Protein AF-A0A524DI46-F1 (afdb_monomer_lite)

Secondary structure (DSSP, 8-state):
-----TTHHHHHHHHIIIIIGGG---HHHHHHHHHHHHHHIIIIIHHHHHHHHTSS-HHHHHHHHHHHHHHHHH-HHHHGGGGGGHHHHTT-S-HHHHHHHHHHHHHHHHHHHHHHHHHHHHHHHHHHHHHHTTSS-HHHHHHHHHHHHTTT-

Structure (mmCIF, N/CA/C/O backbone):
data_AF-A0A524DI46-F1
#
_entry.id   AF-A0A524DI46-F1
#
loop_
_atom_site.group_PDB
_atom_site.id
_atom_site.type_symbol
_atom_site.label_atom_id
_atom_site.label_alt_id
_atom_site.label_comp_id
_atom_site.label_asym_id
_atom_site.label_entity_id
_atom_site.label_seq_id
_atom_site.pdbx_PDB_ins_code
_atom_site.Cartn_x
_atom_site.Cartn_y
_atom_site.Cartn_z
_atom_site.occupancy
_atom_site.B_iso_or_equiv
_atom_site.auth_seq_id
_atom_site.auth_comp_id
_atom_site.auth_asym_id
_atom_site.auth_atom_id
_atom_site.pdbx_PDB_model_num
ATOM 1 N N . MET A 1 1 ? -25.576 -6.594 21.676 1.00 41.91 1 MET A N 1
ATOM 2 C CA . MET A 1 1 ? -24.584 -7.325 20.855 1.00 41.91 1 MET A CA 1
ATOM 3 C C . MET A 1 1 ? -23.234 -6.703 21.130 1.00 41.91 1 MET A C 1
ATOM 5 O O . MET A 1 1 ? -23.183 -5.490 21.244 1.00 41.91 1 MET A O 1
ATOM 9 N N . GLN A 1 2 ? -22.183 -7.501 21.300 1.00 46.09 2 GLN A N 1
ATOM 10 C CA . GLN A 1 2 ? -20.826 -6.971 21.430 1.00 46.09 2 GLN A CA 1
ATOM 11 C C . GLN A 1 2 ? -20.491 -6.251 20.116 1.00 46.09 2 GLN A C 1
ATOM 13 O O . GLN A 1 2 ? -20.552 -6.871 19.052 1.00 46.09 2 GLN A O 1
ATOM 18 N N . GLU A 1 3 ? -20.247 -4.943 20.167 1.00 61.94 3 GLU A N 1
ATOM 19 C CA . GLU A 1 3 ? -19.834 -4.187 18.988 1.00 61.94 3 GLU A CA 1
ATOM 20 C C . GLU A 1 3 ? -18.433 -4.652 18.615 1.00 61.94 3 GLU A C 1
ATOM 22 O O . GLU A 1 3 ? -17.443 -4.366 19.285 1.00 61.94 3 GLU A O 1
ATOM 27 N N . TRP A 1 4 ? -18.364 -5.491 17.587 1.00 69.75 4 TRP A N 1
ATOM 28 C CA . TRP A 1 4 ? -17.097 -5.984 17.081 1.00 69.75 4 TRP A CA 1
ATOM 29 C C . TRP A 1 4 ? -16.231 -4.805 16.638 1.00 69.75 4 TRP A C 1
ATOM 31 O O . TRP A 1 4 ? -16.774 -3.912 15.979 1.00 69.75 4 TRP A O 1
ATOM 41 N N . PRO A 1 5 ? -14.910 -4.835 16.882 1.00 75.88 5 PRO A N 1
ATOM 42 C CA . PRO A 1 5 ? -14.004 -3.824 16.360 1.00 75.88 5 PRO A CA 1
ATOM 43 C C . PRO A 1 5 ? -14.203 -3.642 14.853 1.00 75.88 5 PRO A C 1
ATOM 45 O O . PRO A 1 5 ? -14.410 -4.603 14.101 1.00 75.88 5 PRO A O 1
ATOM 48 N N . VAL A 1 6 ? -14.193 -2.395 14.412 1.00 76.81 6 VAL A N 1
ATOM 49 C CA . VAL A 1 6 ? -14.501 -1.986 13.035 1.00 76.81 6 VAL A CA 1
ATOM 50 C C . VAL A 1 6 ? -13.473 -2.505 12.029 1.00 76.81 6 VAL A C 1
ATOM 52 O O . VAL A 1 6 ? -13.789 -2.772 10.872 1.00 76.81 6 VAL A O 1
ATOM 55 N N . GLU A 1 7 ? -12.261 -2.748 12.508 1.00 73.12 7 GLU A N 1
ATOM 56 C CA . GLU A 1 7 ? -11.122 -3.321 11.811 1.00 73.12 7 GLU A CA 1
ATOM 57 C C . GLU A 1 7 ? -11.161 -4.855 11.720 1.00 73.12 7 GLU A C 1
ATOM 59 O O . GLU A 1 7 ? -10.398 -5.439 10.948 1.00 73.12 7 GLU A O 1
ATOM 64 N N . LEU A 1 8 ? -12.045 -5.532 12.463 1.00 82.00 8 LEU A N 1
ATOM 65 C CA . LEU A 1 8 ? -12.080 -6.996 12.532 1.00 82.00 8 LEU A CA 1
ATOM 66 C C . LEU A 1 8 ? -12.247 -7.675 11.161 1.00 82.00 8 LEU A C 1
ATOM 68 O O . LEU A 1 8 ? -11.486 -8.607 10.885 1.00 82.00 8 LEU A O 1
ATOM 72 N N . PRO A 1 9 ? -13.155 -7.231 10.263 1.00 83.62 9 PRO A N 1
ATOM 73 C CA . PRO A 1 9 ? -13.268 -7.835 8.935 1.00 83.62 9 PRO A CA 1
ATOM 74 C C . PRO A 1 9 ? -11.947 -7.762 8.160 1.00 83.62 9 PRO A C 1
ATOM 76 O O . PRO A 1 9 ? -11.542 -8.720 7.505 1.00 83.62 9 PRO A O 1
ATOM 79 N N . LEU A 1 10 ? -11.232 -6.645 8.293 1.00 82.38 10 LEU A N 1
ATOM 80 C CA . LEU A 1 10 ? -9.952 -6.421 7.636 1.00 82.38 10 LEU A CA 1
ATOM 81 C C . LEU A 1 10 ? -8.850 -7.327 8.215 1.00 82.38 10 LEU A C 1
ATOM 83 O O . LEU A 1 10 ? -8.078 -7.911 7.454 1.00 82.38 10 LEU A O 1
ATOM 87 N N . ILE A 1 11 ? -8.819 -7.498 9.544 1.00 82.50 11 ILE A N 1
ATOM 88 C CA . ILE A 1 11 ? -7.924 -8.442 10.238 1.00 82.50 11 ILE A CA 1
ATOM 89 C C . ILE A 1 11 ? -8.178 -9.872 9.759 1.00 82.50 11 ILE A C 1
ATOM 91 O O . ILE A 1 11 ? -7.237 -10.607 9.465 1.00 82.50 11 ILE A O 1
ATOM 95 N N . PHE A 1 12 ? -9.446 -10.266 9.664 1.00 86.56 12 PHE A N 1
ATOM 96 C CA . PHE A 1 12 ? -9.830 -11.615 9.271 1.00 86.56 12 PHE A CA 1
ATOM 97 C C . PHE A 1 12 ? -9.405 -11.933 7.833 1.00 86.56 12 PHE A C 1
ATOM 99 O O . PHE A 1 12 ? -8.824 -12.989 7.570 1.00 86.56 12 PHE A O 1
ATOM 106 N N . ILE A 1 13 ? -9.618 -10.988 6.912 1.00 86.69 13 ILE A N 1
ATOM 107 C CA . ILE A 1 13 ? -9.189 -11.127 5.517 1.00 86.69 13 ILE A CA 1
ATOM 108 C C . ILE A 1 13 ? -7.666 -11.265 5.421 1.00 86.69 13 ILE A C 1
ATOM 110 O O . ILE A 1 13 ? -7.180 -12.140 4.701 1.00 86.69 13 ILE A O 1
ATOM 114 N N . GLU A 1 14 ? -6.906 -10.431 6.139 1.00 84.81 14 GLU A N 1
ATOM 115 C CA . GLU A 1 14 ? -5.441 -10.524 6.170 1.00 84.81 14 GLU A CA 1
ATOM 116 C C . GLU A 1 14 ? -4.990 -11.886 6.709 1.00 84.81 14 GLU A C 1
ATOM 118 O O . GLU A 1 14 ? -4.177 -12.562 6.079 1.00 84.81 14 GLU A O 1
ATOM 123 N N . TYR A 1 15 ? -5.560 -12.326 7.833 1.00 87.88 15 TYR A N 1
ATOM 124 C CA . TYR A 1 15 ? -5.201 -13.592 8.461 1.00 87.88 15 TYR A CA 1
ATOM 125 C C . TYR A 1 15 ? -5.403 -14.780 7.519 1.00 87.88 15 TYR A C 1
ATOM 127 O O . TYR A 1 15 ? -4.504 -15.614 7.379 1.00 87.88 15 TYR A O 1
ATOM 135 N N . ILE A 1 16 ? -6.551 -14.859 6.837 1.00 88.56 16 ILE A N 1
ATOM 136 C CA . ILE A 1 16 ? -6.798 -15.968 5.911 1.00 88.56 16 ILE A CA 1
ATOM 137 C C . ILE A 1 16 ? -5.799 -15.925 4.753 1.00 88.56 16 ILE A C 1
ATOM 139 O O . ILE A 1 16 ? -5.206 -16.957 4.435 1.00 88.56 16 ILE A O 1
ATOM 143 N N . ARG A 1 17 ? -5.555 -14.746 4.167 1.00 87.06 17 ARG A N 1
ATOM 144 C CA . ARG A 1 17 ? -4.614 -14.586 3.045 1.00 87.06 17 ARG A CA 1
ATOM 145 C C . ARG A 1 17 ? -3.178 -14.934 3.411 1.00 87.06 17 ARG A C 1
ATOM 147 O O . ARG A 1 17 ? -2.497 -15.555 2.608 1.00 87.06 17 ARG A O 1
ATOM 154 N N . GLU A 1 18 ? -2.710 -14.542 4.592 1.00 86.50 18 GLU A N 1
ATOM 155 C CA . GLU A 1 18 ? -1.312 -14.752 4.981 1.00 86.50 18 GLU A CA 1
ATOM 156 C C . GLU A 1 18 ? -1.057 -16.126 5.608 1.00 86.50 18 GLU A C 1
ATOM 158 O O . GLU A 1 18 ? 0.052 -16.648 5.505 1.00 86.50 18 GLU A O 1
ATOM 163 N N . LYS A 1 19 ? -2.040 -16.694 6.320 1.00 87.12 19 LYS A N 1
ATOM 164 C CA . LYS A 1 19 ? -1.808 -17.843 7.214 1.00 87.12 19 LYS A CA 1
ATOM 165 C C . LYS A 1 19 ? -2.602 -19.093 6.872 1.00 87.12 19 LYS A C 1
ATOM 167 O O . LYS A 1 19 ? -2.221 -20.169 7.331 1.00 87.12 19 LYS A O 1
ATOM 172 N N . GLN A 1 20 ? -3.705 -18.978 6.135 1.00 88.00 20 GLN A N 1
ATOM 173 C CA . GLN A 1 20 ? -4.608 -20.112 5.904 1.00 88.00 20 GLN A CA 1
ATOM 174 C C . GLN A 1 20 ? -4.692 -20.515 4.438 1.00 88.00 20 GLN A C 1
ATOM 176 O O . GLN A 1 20 ? -4.804 -21.703 4.161 1.00 88.00 20 GLN A O 1
ATOM 181 N N . ILE A 1 21 ? -4.595 -19.570 3.500 1.00 87.19 21 ILE A N 1
ATOM 182 C CA . ILE A 1 21 ? -4.816 -19.864 2.081 1.00 87.19 21 ILE A CA 1
ATOM 183 C C . ILE A 1 21 ? -3.823 -20.892 1.527 1.00 87.19 21 ILE A C 1
ATOM 185 O O . ILE A 1 21 ? -4.190 -21.720 0.701 1.00 87.19 21 ILE A O 1
ATOM 189 N N . GLU A 1 22 ? -2.590 -20.897 2.037 1.00 86.19 22 GLU A N 1
ATOM 190 C CA . GLU A 1 22 ? -1.560 -21.844 1.607 1.00 86.19 22 GLU A CA 1
ATOM 191 C C . GLU A 1 22 ? -1.755 -23.263 2.140 1.00 86.19 22 GLU A C 1
ATOM 193 O O . GLU A 1 22 ? -1.148 -24.188 1.614 1.00 86.19 22 GLU A O 1
ATOM 198 N N . LYS A 1 23 ? -2.618 -23.461 3.144 1.00 90.00 23 LYS A N 1
ATOM 199 C CA . LYS A 1 23 ? -2.911 -24.795 3.687 1.00 90.00 23 LYS A CA 1
ATOM 200 C C . LYS A 1 23 ? -3.855 -25.609 2.808 1.00 90.00 23 LYS A C 1
ATOM 202 O O . LYS A 1 23 ? -3.961 -26.814 2.995 1.00 90.00 23 LYS A O 1
ATOM 207 N N . TYR A 1 24 ? -4.562 -24.960 1.889 1.00 87.88 24 TYR A N 1
ATOM 208 C CA . TYR A 1 24 ? -5.398 -25.654 0.920 1.00 87.88 24 TYR A CA 1
ATOM 209 C C . TYR A 1 24 ? -4.508 -26.175 -0.210 1.00 87.88 24 TYR A C 1
ATOM 211 O O . TYR A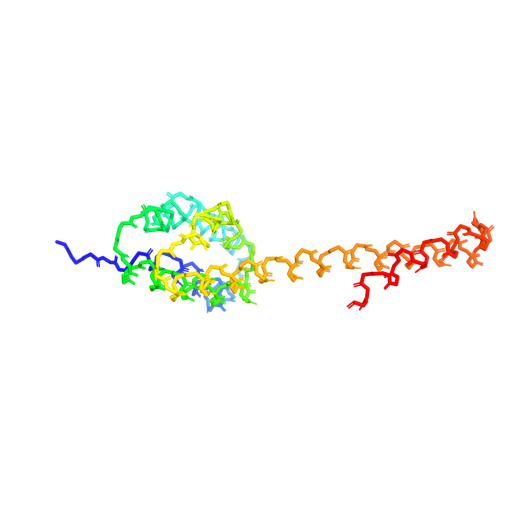 1 24 ? -3.699 -25.424 -0.741 1.00 87.88 24 TYR A O 1
ATOM 219 N N . GLU A 1 25 ? -4.633 -27.441 -0.594 1.00 86.00 25 GLU A N 1
ATOM 220 C CA . GLU A 1 25 ? -3.826 -28.004 -1.689 1.00 86.00 25 GLU A CA 1
ATOM 221 C C . GLU A 1 25 ? -4.399 -27.636 -3.069 1.00 86.00 25 GLU A C 1
ATOM 223 O O . GLU A 1 25 ? -3.654 -27.393 -4.018 1.00 86.00 25 GLU A O 1
ATOM 228 N N . ASP A 1 26 ? -5.726 -27.517 -3.170 1.00 93.12 26 ASP A N 1
ATOM 229 C CA . ASP A 1 26 ? -6.424 -27.252 -4.428 1.00 93.12 26 ASP A CA 1
ATOM 230 C C . ASP A 1 26 ? -6.387 -25.762 -4.819 1.00 93.12 26 ASP A C 1
ATOM 232 O O . ASP A 1 26 ? -6.912 -24.880 -4.128 1.00 93.12 26 ASP A O 1
ATOM 236 N N . ALA A 1 27 ? -5.810 -25.480 -5.991 1.00 90.00 27 ALA A N 1
ATOM 237 C CA . ALA A 1 27 ? -5.747 -24.146 -6.581 1.00 90.00 27 ALA A CA 1
ATOM 238 C C . ALA A 1 27 ? -7.134 -23.533 -6.861 1.00 90.00 27 ALA A C 1
ATOM 240 O O . ALA A 1 27 ? -7.293 -22.311 -6.775 1.00 90.00 27 ALA A O 1
ATOM 241 N N . LYS A 1 28 ? -8.145 -24.351 -7.175 1.00 91.19 28 LYS A N 1
ATOM 242 C CA . LYS A 1 28 ? -9.524 -23.899 -7.390 1.00 91.19 28 LYS A CA 1
ATOM 243 C C . LYS A 1 28 ? -10.136 -23.395 -6.085 1.00 91.19 28 LYS A C 1
ATOM 245 O O . LYS A 1 28 ? -10.660 -22.283 -6.056 1.00 91.19 28 LYS A O 1
ATOM 250 N N . VAL A 1 29 ? -9.959 -24.142 -4.996 1.00 89.00 29 VAL A N 1
ATOM 251 C CA . VAL A 1 29 ? -10.414 -23.749 -3.652 1.00 89.00 29 VAL A CA 1
ATOM 252 C C . VAL A 1 29 ? -9.713 -22.467 -3.193 1.00 89.00 29 VAL A C 1
ATOM 254 O O . VAL A 1 29 ? -10.375 -21.532 -2.745 1.00 89.00 29 VAL A O 1
ATOM 257 N N . LYS A 1 30 ? -8.390 -22.344 -3.394 1.00 90.75 30 LYS A N 1
ATOM 258 C CA . LYS A 1 30 ? -7.657 -21.090 -3.110 1.00 90.75 30 LYS A CA 1
ATOM 259 C C . LYS A 1 30 ? -8.250 -19.889 -3.856 1.00 90.75 30 LYS A C 1
ATOM 261 O O . LYS A 1 30 ? -8.352 -18.791 -3.298 1.00 90.75 30 LYS A O 1
ATOM 266 N N . LYS A 1 31 ? -8.635 -20.080 -5.121 1.00 90.12 31 LYS A N 1
ATOM 267 C CA . LYS A 1 31 ? -9.220 -19.027 -5.961 1.00 90.12 31 LYS A CA 1
ATOM 268 C C . LYS A 1 31 ? -10.621 -18.631 -5.493 1.00 90.12 31 LYS A C 1
ATOM 270 O O . LYS A 1 31 ? -10.916 -17.437 -5.437 1.00 90.12 31 LYS A O 1
ATOM 275 N N . GLU A 1 32 ? -11.459 -19.597 -5.131 1.00 91.00 32 GLU A N 1
ATOM 276 C CA . GLU A 1 32 ? -12.804 -19.349 -4.593 1.00 91.00 32 GLU A CA 1
ATOM 277 C C . GLU A 1 32 ? -12.735 -18.591 -3.262 1.00 91.00 32 GLU A C 1
ATOM 279 O O . GLU A 1 32 ? -13.346 -17.531 -3.132 1.00 91.00 32 GLU A O 1
ATOM 284 N N . ILE A 1 33 ? -11.880 -19.034 -2.331 1.00 89.62 33 ILE A N 1
ATOM 285 C CA . ILE A 1 33 ? -11.631 -18.329 -1.064 1.00 89.62 33 ILE A CA 1
ATOM 286 C C . ILE A 1 33 ? -11.139 -16.902 -1.328 1.00 89.62 33 ILE A C 1
ATOM 288 O O . ILE A 1 33 ? -11.652 -15.951 -0.746 1.00 89.62 33 ILE A O 1
ATOM 292 N N . SER A 1 34 ? -10.170 -16.718 -2.230 1.00 87.56 34 SER A N 1
ATOM 293 C CA . SER A 1 34 ? -9.672 -15.379 -2.579 1.00 87.56 34 SER A CA 1
ATOM 294 C C . SER A 1 34 ? -10.774 -14.464 -3.108 1.00 87.56 34 SER A C 1
ATOM 296 O O . SER A 1 34 ? -10.791 -13.277 -2.778 1.00 87.56 34 SER A O 1
ATOM 298 N N . THR A 1 35 ? -11.679 -15.010 -3.923 1.00 90.56 35 THR A N 1
ATOM 299 C CA . THR A 1 35 ? -12.813 -14.281 -4.505 1.00 90.56 35 THR A CA 1
ATOM 300 C C . THR A 1 35 ? -13.779 -13.846 -3.410 1.00 90.56 35 THR A C 1
ATOM 302 O O . THR A 1 35 ? -14.033 -12.654 -3.277 1.00 90.56 35 THR A O 1
ATOM 305 N N . TYR A 1 36 ? -14.180 -14.768 -2.536 1.00 90.75 36 TYR A N 1
ATOM 306 C CA . TYR A 1 36 ? -15.040 -14.466 -1.394 1.00 90.75 36 TYR A CA 1
ATOM 307 C C . TYR A 1 36 ? -14.425 -13.420 -0.447 1.00 90.75 36 TYR A C 1
ATOM 309 O O . TYR A 1 36 ? -15.081 -12.474 -0.019 1.00 90.75 36 TYR A O 1
ATOM 317 N N . LEU A 1 37 ? -13.122 -13.517 -0.166 1.00 89.00 37 LEU A N 1
ATOM 318 C CA . LEU A 1 37 ? -12.427 -12.514 0.644 1.00 89.00 37 LEU A CA 1
ATOM 319 C C . LEU A 1 37 ? -12.369 -11.138 -0.030 1.00 89.00 37 LEU A C 1
ATOM 321 O O . LEU A 1 37 ? -12.354 -10.128 0.669 1.00 89.00 37 LEU A O 1
ATOM 325 N N . ASN A 1 38 ? -12.291 -11.078 -1.364 1.00 86.50 38 ASN A N 1
ATOM 326 C CA . ASN A 1 38 ? -12.376 -9.814 -2.100 1.00 86.50 38 ASN A CA 1
ATOM 327 C C . ASN A 1 38 ? -13.778 -9.202 -2.002 1.00 86.50 38 ASN A C 1
ATOM 329 O O . ASN A 1 38 ? -13.881 -7.986 -1.855 1.00 86.50 38 ASN A O 1
ATOM 333 N N . GLU A 1 39 ? -14.826 -10.023 -2.057 1.00 88.44 39 GLU A N 1
ATOM 334 C CA . GLU A 1 39 ? -16.214 -9.585 -1.872 1.00 88.44 39 GLU A CA 1
ATOM 335 C C . GLU A 1 39 ? -16.415 -9.017 -0.465 1.00 88.44 39 GLU A C 1
ATOM 337 O O . GLU A 1 39 ? -16.783 -7.856 -0.333 1.00 88.44 39 GLU A O 1
ATOM 342 N N . ILE A 1 40 ? -16.028 -9.743 0.595 1.00 87.94 40 ILE A N 1
ATOM 343 C CA . ILE A 1 40 ? -16.105 -9.222 1.976 1.00 87.94 40 ILE A CA 1
ATOM 344 C C . ILE A 1 40 ? -15.292 -7.932 2.128 1.00 87.94 40 ILE A C 1
ATOM 346 O O . ILE A 1 40 ? -15.740 -6.984 2.780 1.00 87.94 40 ILE A O 1
ATOM 350 N N . LEU A 1 41 ? -14.089 -7.878 1.544 1.00 86.12 41 LEU A N 1
ATOM 351 C CA . LEU A 1 41 ? -13.253 -6.681 1.599 1.00 86.12 41 LEU A CA 1
ATOM 352 C C . LEU A 1 41 ? -14.003 -5.474 1.029 1.00 86.12 41 LEU A C 1
ATOM 354 O O . LEU A 1 41 ? -14.028 -4.416 1.655 1.00 86.12 41 LEU A O 1
ATOM 358 N N . LYS A 1 42 ? -14.603 -5.649 -0.149 1.00 85.25 42 LYS A N 1
ATOM 359 C CA . LYS A 1 42 ? -15.281 -4.599 -0.904 1.00 85.25 42 LYS A CA 1
ATOM 360 C C . LYS A 1 42 ? -16.620 -4.199 -0.294 1.00 85.25 42 LYS A C 1
ATOM 362 O O . LYS A 1 42 ? -16.891 -3.007 -0.202 1.00 85.25 42 LYS A O 1
ATOM 367 N N . ASP A 1 43 ? -17.421 -5.170 0.120 1.00 86.00 43 ASP A N 1
ATOM 368 C CA . ASP A 1 43 ? -18.829 -4.956 0.457 1.00 86.00 43 ASP A CA 1
ATOM 369 C C . ASP A 1 43 ? -19.044 -4.734 1.960 1.00 86.00 43 ASP A C 1
ATOM 371 O O . ASP A 1 43 ? -20.059 -4.171 2.360 1.00 86.00 43 ASP A O 1
ATOM 375 N N . VAL A 1 44 ? -18.083 -5.133 2.806 1.00 85.94 44 VAL A N 1
ATOM 376 C CA . VAL A 1 44 ? -18.204 -5.030 4.270 1.00 85.94 44 VAL A CA 1
ATOM 377 C C . VAL A 1 44 ? -17.048 -4.250 4.885 1.00 85.94 44 VAL A C 1
ATOM 379 O O . VAL A 1 44 ? -17.271 -3.243 5.555 1.00 85.94 44 VAL A O 1
ATOM 382 N N . ALA A 1 45 ? -15.806 -4.696 4.678 1.00 84.94 45 ALA A N 1
ATOM 383 C CA . ALA A 1 45 ? -14.662 -4.138 5.399 1.00 84.94 45 ALA A CA 1
ATOM 384 C C . ALA A 1 45 ? -14.395 -2.677 5.008 1.00 84.94 45 ALA A C 1
ATOM 386 O O . ALA A 1 45 ? -14.262 -1.824 5.881 1.00 84.94 45 ALA A O 1
ATOM 387 N N . ILE A 1 46 ? -14.348 -2.376 3.707 1.00 84.56 46 ILE A N 1
ATOM 388 C CA . ILE A 1 46 ? -14.100 -1.019 3.207 1.00 84.56 46 ILE A CA 1
ATOM 389 C C . ILE A 1 46 ? -15.222 -0.049 3.612 1.00 84.56 46 ILE A C 1
ATOM 391 O O . ILE A 1 46 ? -14.886 0.975 4.206 1.00 84.56 46 ILE A O 1
ATOM 395 N N . PRO A 1 47 ? -16.520 -0.336 3.379 1.00 86.06 47 PRO A N 1
ATOM 396 C CA . PRO A 1 47 ? -17.603 0.556 3.794 1.00 86.06 47 PRO A CA 1
ATOM 397 C C . PRO A 1 47 ? -17.594 0.845 5.294 1.00 86.06 47 PRO A C 1
ATOM 399 O O . PRO A 1 47 ? -17.750 1.994 5.698 1.00 86.06 47 PRO A O 1
ATOM 402 N N . ARG A 1 48 ? -17.334 -0.175 6.120 1.00 85.19 48 ARG A N 1
ATOM 403 C CA . ARG A 1 48 ? -17.271 -0.014 7.576 1.00 85.19 48 ARG A CA 1
ATOM 404 C C . ARG A 1 48 ? -16.075 0.821 8.031 1.00 85.19 48 ARG A C 1
ATOM 406 O O . ARG A 1 48 ? -16.194 1.608 8.963 1.00 85.19 48 ARG A O 1
ATOM 413 N N . LEU A 1 49 ? -14.923 0.677 7.379 1.00 85.44 49 LEU A N 1
ATOM 414 C CA . LEU A 1 49 ? -13.772 1.541 7.652 1.00 85.44 49 LEU A CA 1
ATOM 415 C C . LEU A 1 49 ? -14.073 2.981 7.246 1.00 85.44 49 LEU A C 1
ATOM 417 O O . LEU A 1 49 ? -13.788 3.890 8.013 1.00 85.44 49 LEU A O 1
ATOM 421 N N . ILE A 1 50 ? -14.685 3.193 6.080 1.00 85.44 50 ILE A N 1
ATOM 422 C CA . ILE A 1 50 ? -15.070 4.529 5.613 1.00 85.44 50 ILE A CA 1
ATOM 423 C C . ILE A 1 50 ? -16.008 5.202 6.617 1.00 85.44 50 ILE A C 1
ATOM 425 O O . ILE A 1 50 ? -15.722 6.323 7.025 1.00 85.44 50 ILE A O 1
ATOM 429 N N . SER A 1 51 ? -17.050 4.507 7.089 1.00 86.62 51 SER A N 1
ATOM 430 C CA . SER A 1 51 ? -17.991 5.085 8.058 1.00 86.62 51 SER A CA 1
ATOM 431 C C . SER A 1 51 ? -17.318 5.525 9.358 1.00 86.62 51 SER A C 1
ATOM 433 O O . SER A 1 51 ? -17.744 6.495 9.972 1.00 86.62 51 SER A O 1
ATOM 435 N N . VAL A 1 52 ? -16.256 4.832 9.775 1.00 87.94 52 VAL A N 1
ATOM 436 C CA . VAL A 1 52 ? -15.478 5.204 10.967 1.00 87.94 52 VAL A CA 1
ATOM 437 C C . VAL A 1 52 ? -14.601 6.413 10.689 1.00 87.94 52 VAL A C 1
ATOM 439 O O . VAL A 1 52 ? -14.557 7.333 11.494 1.00 87.94 52 VAL A O 1
ATOM 442 N N . LEU A 1 53 ? -13.926 6.441 9.538 1.00 87.31 53 LEU A N 1
ATOM 443 C CA . LEU A 1 53 ? -13.074 7.567 9.153 1.00 87.31 53 LEU A CA 1
ATOM 444 C C . LEU A 1 53 ? -13.862 8.870 8.953 1.00 87.31 53 LEU A C 1
ATOM 446 O O . LEU A 1 53 ? -13.291 9.948 9.095 1.00 87.31 53 LEU A O 1
ATOM 450 N N . GLU A 1 54 ? -15.145 8.773 8.609 1.00 86.50 54 GLU A N 1
ATOM 451 C CA . GLU A 1 54 ? -16.066 9.909 8.499 1.00 86.50 54 GLU A CA 1
ATOM 452 C C . GLU A 1 54 ? -16.801 10.228 9.810 1.00 86.50 54 GLU A C 1
ATOM 454 O O . GLU A 1 54 ? -17.456 11.264 9.899 1.00 86.50 54 GLU A O 1
ATOM 459 N N . GLY A 1 55 ? -16.700 9.357 10.816 1.00 85.12 55 GLY A N 1
ATOM 460 C CA . GLY A 1 55 ? -17.340 9.530 12.112 1.00 85.12 55 GLY A CA 1
ATOM 461 C C . GLY A 1 55 ? -16.585 10.476 13.048 1.00 85.12 55 GLY A C 1
ATOM 462 O O . GLY A 1 55 ? -15.419 10.816 12.845 1.00 85.12 55 GLY A O 1
ATOM 463 N N . ASP A 1 56 ? -17.253 10.857 14.137 1.00 84.12 56 ASP A N 1
ATOM 464 C CA . ASP A 1 56 ? -16.720 11.811 15.119 1.00 84.12 56 ASP A CA 1
ATOM 465 C C . ASP A 1 56 ? -15.906 11.147 16.250 1.00 84.12 56 ASP A C 1
ATOM 467 O O . ASP A 1 56 ? -15.279 11.835 17.067 1.00 84.12 56 ASP A O 1
ATOM 471 N N . ASN A 1 57 ? -15.891 9.808 16.327 1.00 90.06 57 ASN A N 1
ATOM 472 C CA . ASN A 1 57 ? -15.169 9.090 17.375 1.00 90.06 57 ASN A CA 1
ATOM 473 C C . ASN A 1 57 ? -13.667 9.002 17.067 1.00 90.06 57 ASN A C 1
ATOM 475 O O . ASN A 1 57 ? -13.185 8.100 16.384 1.00 90.06 57 ASN A O 1
ATOM 479 N N . ASN A 1 58 ? -12.905 9.926 17.655 1.00 90.44 58 ASN A N 1
ATOM 480 C CA . ASN A 1 58 ? -11.453 9.981 17.504 1.00 90.44 58 ASN A CA 1
ATOM 481 C C . ASN A 1 58 ? -10.730 8.678 17.878 1.00 90.44 58 ASN A C 1
ATOM 483 O O . ASN A 1 58 ? -9.720 8.365 17.249 1.00 90.44 58 ASN A O 1
ATOM 487 N N . GLU A 1 59 ? -11.179 7.952 18.904 1.00 89.62 59 GLU A N 1
ATOM 488 C CA . GLU A 1 59 ? -10.494 6.737 19.364 1.00 89.62 59 GLU A CA 1
ATOM 489 C C . GLU A 1 59 ? -10.644 5.600 18.353 1.00 89.62 59 GLU A C 1
ATOM 491 O O . GLU A 1 59 ? -9.646 4.987 17.964 1.00 89.62 59 GLU A O 1
ATOM 496 N N . GLU A 1 60 ? -11.862 5.388 17.855 1.00 88.19 60 GLU A N 1
ATOM 497 C CA . GLU A 1 60 ? -12.139 4.414 16.796 1.00 88.19 60 GLU A CA 1
ATOM 498 C C . GLU A 1 60 ? -11.394 4.764 15.506 1.00 88.19 60 GLU A C 1
ATOM 500 O O . GLU A 1 60 ? -10.742 3.902 14.912 1.00 88.19 60 GLU A O 1
ATOM 505 N N . THR A 1 61 ? -11.398 6.042 15.115 1.00 91.12 61 THR A N 1
ATOM 506 C CA . THR A 1 61 ? -10.659 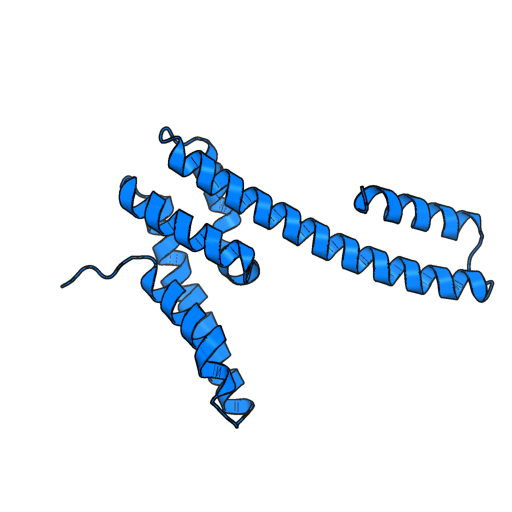6.525 13.942 1.00 91.12 61 THR A CA 1
ATOM 507 C C . THR A 1 61 ? -9.161 6.280 14.080 1.00 91.12 61 THR A C 1
ATOM 509 O O . THR A 1 61 ? -8.510 5.854 13.126 1.00 91.12 61 THR A O 1
ATOM 512 N N . ILE A 1 62 ? -8.591 6.497 15.269 1.00 92.56 62 ILE A N 1
ATOM 513 C CA . ILE A 1 62 ? -7.179 6.202 15.532 1.00 92.56 62 ILE A CA 1
ATOM 514 C C . ILE A 1 62 ? -6.904 4.697 15.417 1.00 92.56 62 ILE A C 1
ATOM 516 O O . ILE A 1 62 ? -5.935 4.342 14.742 1.00 92.56 62 ILE A O 1
ATOM 520 N N . SER A 1 63 ? -7.727 3.831 16.022 1.00 89.38 63 SER A N 1
ATOM 521 C CA . SER A 1 63 ? -7.539 2.369 15.945 1.00 89.38 63 SER A CA 1
ATOM 522 C C . SER A 1 63 ? -7.588 1.880 14.495 1.00 89.38 63 SER A C 1
ATOM 524 O O . SER A 1 63 ? -6.670 1.209 14.010 1.00 89.38 63 SER A O 1
ATOM 526 N N . ALA A 1 64 ? -8.608 2.317 13.750 1.00 89.19 64 ALA A N 1
ATOM 527 C CA . ALA A 1 64 ? -8.767 1.989 12.340 1.00 89.19 64 ALA A CA 1
ATOM 528 C C . ALA A 1 64 ? -7.557 2.452 11.513 1.00 89.19 64 ALA A C 1
ATOM 530 O O . ALA A 1 64 ? -6.998 1.676 10.734 1.00 89.19 64 ALA A O 1
ATOM 531 N N . LEU A 1 65 ? -7.097 3.694 11.706 1.00 92.38 65 LEU A N 1
ATOM 532 C CA . LEU A 1 65 ? -5.948 4.237 10.982 1.00 92.38 65 LEU A CA 1
ATOM 533 C C . LEU A 1 65 ? -4.633 3.531 11.318 1.00 92.38 65 LEU A C 1
ATOM 535 O O . LEU A 1 65 ? -3.836 3.302 10.410 1.00 92.38 65 LEU A O 1
ATOM 539 N N . GLN A 1 66 ? -4.400 3.147 12.576 1.00 92.31 66 GLN A N 1
ATOM 540 C CA . GLN A 1 66 ? -3.226 2.349 12.946 1.00 92.31 66 GLN A CA 1
ATOM 541 C C . GLN A 1 66 ? -3.205 1.029 12.172 1.00 92.31 66 GLN A C 1
ATOM 543 O O . GLN A 1 66 ? -2.184 0.659 11.588 1.00 92.31 66 GLN A O 1
ATOM 548 N N . ARG A 1 67 ? -4.359 0.361 12.072 1.00 87.50 67 ARG A N 1
ATOM 549 C CA . ARG A 1 67 ? -4.459 -0.899 11.339 1.00 87.50 67 ARG A CA 1
ATOM 550 C C . ARG A 1 67 ? -4.287 -0.726 9.831 1.00 87.50 67 ARG A C 1
ATOM 552 O O . ARG A 1 67 ? -3.601 -1.522 9.188 1.00 87.50 67 ARG A O 1
ATOM 559 N N . ILE A 1 68 ? -4.868 0.329 9.263 1.00 90.19 68 ILE A N 1
ATOM 560 C CA . ILE A 1 68 ? -4.685 0.684 7.849 1.00 90.19 68 ILE A CA 1
ATOM 561 C C . ILE A 1 68 ? -3.210 0.992 7.566 1.00 90.19 68 ILE A C 1
ATOM 563 O O . ILE A 1 68 ? -2.692 0.587 6.524 1.00 90.19 68 ILE A O 1
ATOM 567 N N . GLU A 1 69 ? -2.510 1.665 8.480 1.00 93.00 69 GLU A N 1
ATOM 568 C CA . GLU A 1 69 ? -1.083 1.944 8.338 1.00 93.00 69 GLU A CA 1
ATOM 569 C C . GLU A 1 69 ? -0.263 0.650 8.276 1.00 93.00 69 GLU A C 1
ATOM 571 O O . GLU A 1 69 ? 0.540 0.484 7.353 1.00 93.00 69 GLU A O 1
ATOM 576 N N . GLU A 1 70 ? -0.489 -0.289 9.196 1.00 90.19 70 GLU A N 1
ATOM 577 C CA . GLU A 1 70 ? 0.171 -1.600 9.188 1.00 90.19 70 GLU A CA 1
ATOM 578 C C . GLU A 1 70 ? -0.076 -2.355 7.879 1.00 90.19 70 GLU A C 1
ATOM 580 O O . GLU A 1 70 ? 0.865 -2.817 7.227 1.00 90.19 70 GLU A O 1
ATOM 585 N N . LEU A 1 71 ? -1.333 -2.420 7.442 1.00 87.62 71 LEU A N 1
ATOM 586 C CA . LEU A 1 71 ? -1.707 -3.124 6.219 1.00 87.62 71 LEU A CA 1
ATOM 587 C C . LEU A 1 71 ? -1.166 -2.448 4.968 1.00 87.62 71 LEU A C 1
ATOM 589 O O . LEU A 1 71 ? -0.729 -3.134 4.052 1.00 87.62 71 LEU A O 1
ATOM 593 N N . SER A 1 72 ? -1.113 -1.116 4.933 1.00 90.62 72 SER A N 1
ATOM 594 C CA . SER A 1 72 ? -0.542 -0.377 3.802 1.00 90.62 72 SER A CA 1
ATOM 595 C C . SER A 1 72 ? 0.939 -0.707 3.572 1.00 90.62 72 SER A C 1
ATOM 597 O O . SER A 1 72 ? 1.406 -0.665 2.434 1.00 90.62 72 SER A O 1
ATOM 599 N N . LYS A 1 73 ? 1.674 -1.097 4.624 1.00 90.12 73 LYS A N 1
ATOM 600 C CA . LYS A 1 73 ? 3.077 -1.533 4.525 1.00 90.12 73 LYS A CA 1
ATOM 601 C C . LYS A 1 73 ? 3.207 -2.940 3.932 1.00 90.12 73 LYS A C 1
ATOM 603 O O . LYS A 1 73 ? 4.194 -3.212 3.253 1.00 90.12 73 LYS A O 1
ATOM 608 N N . LYS A 1 74 ? 2.225 -3.818 4.170 1.00 86.69 74 LYS A N 1
ATOM 609 C CA . LYS A 1 74 ? 2.229 -5.216 3.706 1.00 86.69 74 LYS A CA 1
ATOM 610 C C . LYS A 1 74 ? 1.553 -5.401 2.348 1.00 86.69 74 LYS A C 1
ATOM 612 O O . LYS A 1 74 ? 2.128 -5.992 1.439 1.00 86.69 74 LYS A O 1
ATOM 617 N N . ASN A 1 75 ? 0.334 -4.886 2.207 1.00 83.69 75 ASN A N 1
ATOM 618 C CA . ASN A 1 75 ? -0.502 -5.013 1.023 1.00 83.69 75 ASN A CA 1
ATOM 619 C C . ASN A 1 75 ? -1.271 -3.713 0.746 1.00 83.69 75 ASN A C 1
ATOM 621 O O . ASN A 1 75 ? -2.438 -3.544 1.103 1.00 83.69 75 ASN A O 1
ATOM 625 N N . ILE A 1 76 ? -0.597 -2.803 0.044 1.00 87.69 76 ILE A N 1
ATOM 626 C CA . ILE A 1 76 ? -1.123 -1.483 -0.320 1.00 87.69 76 ILE A CA 1
ATOM 627 C C . ILE A 1 76 ? -2.415 -1.536 -1.152 1.00 87.69 76 ILE A C 1
ATOM 629 O O . ILE A 1 76 ? -3.198 -0.591 -1.150 1.00 87.69 76 ILE A O 1
ATOM 633 N N . GLU A 1 77 ? -2.653 -2.629 -1.880 1.00 85.00 77 GLU A N 1
ATOM 634 C CA . GLU A 1 77 ? -3.830 -2.778 -2.739 1.00 85.00 77 GLU A CA 1
ATOM 635 C C . GLU A 1 77 ? -5.112 -2.911 -1.912 1.00 85.00 77 GLU A C 1
ATOM 637 O O . GLU A 1 77 ? -6.143 -2.359 -2.289 1.00 85.00 77 GLU A O 1
ATOM 642 N N . MET A 1 78 ? -5.039 -3.572 -0.750 1.00 81.75 78 MET A N 1
ATOM 643 C CA . MET A 1 78 ? -6.193 -3.756 0.137 1.00 81.75 78 MET A CA 1
ATOM 644 C C . MET A 1 78 ? -6.676 -2.446 0.754 1.00 81.75 78 MET A C 1
ATOM 646 O O . MET A 1 78 ? -7.867 -2.284 1.000 1.00 81.75 78 MET A O 1
ATOM 650 N N . THR A 1 79 ? -5.763 -1.509 1.000 1.00 85.94 79 THR A N 1
ATOM 651 C CA . THR A 1 79 ? -6.088 -0.219 1.615 1.00 85.94 79 THR A CA 1
ATOM 652 C C . THR A 1 79 ? -6.306 0.886 0.585 1.00 85.94 79 THR A C 1
ATOM 654 O O . THR A 1 79 ? -6.794 1.957 0.939 1.00 85.94 79 THR A O 1
ATOM 657 N N . ARG A 1 80 ? -6.003 0.649 -0.700 1.00 86.88 80 ARG A N 1
ATOM 658 C CA . ARG A 1 80 ? -6.129 1.650 -1.772 1.00 86.88 80 ARG A CA 1
ATOM 659 C C . ARG A 1 80 ? -7.508 2.327 -1.850 1.00 86.88 80 ARG A C 1
ATOM 661 O O . ARG A 1 80 ? -7.516 3.538 -2.077 1.00 86.88 80 ARG A O 1
ATOM 668 N N . PRO A 1 81 ? -8.645 1.639 -1.630 1.00 85.50 81 PRO A N 1
ATOM 669 C CA . PRO A 1 81 ? -9.967 2.275 -1.652 1.00 85.50 81 PRO A CA 1
ATOM 670 C C . PRO A 1 81 ? -10.154 3.392 -0.615 1.00 85.50 81 PRO A C 1
ATOM 672 O O . PRO A 1 81 ? -11.007 4.251 -0.793 1.00 85.50 81 PRO A O 1
ATOM 675 N N . ILE A 1 82 ? -9.320 3.430 0.427 1.00 85.12 82 ILE A N 1
ATOM 676 C CA . ILE A 1 82 ? -9.373 4.427 1.503 1.00 85.12 82 ILE A CA 1
ATOM 677 C C . ILE A 1 82 ? -8.658 5.734 1.106 1.00 85.12 82 ILE A C 1
ATOM 679 O O . ILE A 1 82 ? -8.896 6.781 1.703 1.00 85.12 82 ILE A O 1
ATOM 683 N N . LYS A 1 83 ? -7.811 5.716 0.063 1.00 88.25 83 LYS A N 1
ATOM 684 C CA . LYS A 1 83 ? -7.003 6.870 -0.384 1.00 88.25 83 LYS A CA 1
ATOM 685 C C . LYS A 1 83 ? -7.798 8.188 -0.519 1.00 88.25 83 LYS A C 1
ATOM 687 O O . LYS A 1 83 ? -7.269 9.201 -0.063 1.00 88.25 83 LYS A O 1
ATOM 692 N N . PRO A 1 84 ? -9.032 8.223 -1.071 1.00 88.06 84 PRO A N 1
ATOM 693 C CA . PRO A 1 84 ? -9.809 9.464 -1.187 1.00 88.06 84 PRO A CA 1
ATOM 694 C C . PRO A 1 84 ? -10.151 10.116 0.162 1.00 88.06 84 PRO A C 1
ATOM 696 O O . PRO A 1 84 ? -10.210 11.340 0.255 1.00 88.06 84 PRO A O 1
ATOM 699 N N . TYR A 1 85 ? -10.321 9.310 1.210 1.00 87.50 85 TYR A N 1
ATOM 700 C CA . TYR A 1 85 ? -10.786 9.752 2.527 1.00 87.50 85 TYR A CA 1
ATOM 701 C C . TYR A 1 85 ? -9.663 10.346 3.386 1.00 87.50 85 TYR A C 1
ATOM 703 O O . TYR A 1 85 ? -9.916 11.145 4.287 1.00 87.50 85 TYR A O 1
ATOM 711 N N . LEU A 1 86 ? -8.400 10.035 3.072 1.00 89.44 86 LEU A N 1
ATOM 712 C CA . LEU A 1 86 ? -7.248 10.553 3.817 1.00 89.44 86 LEU A CA 1
ATOM 713 C C . LEU A 1 86 ? -7.134 12.080 3.753 1.00 89.44 86 LEU A C 1
ATOM 715 O O . LEU A 1 86 ? -6.705 12.696 4.723 1.00 89.44 86 LEU A O 1
ATOM 719 N N . ASN A 1 87 ? -7.558 12.705 2.651 1.00 87.94 87 ASN A N 1
ATOM 720 C CA . ASN A 1 87 ? -7.464 14.157 2.472 1.00 87.94 87 ASN A CA 1
ATOM 721 C C . ASN A 1 87 ? -8.254 14.941 3.529 1.00 87.94 87 ASN A C 1
ATOM 723 O O . ASN A 1 87 ? -7.808 16.002 3.967 1.00 87.94 87 ASN A O 1
ATOM 727 N N . ASN A 1 88 ? -9.407 14.416 3.950 1.00 87.31 88 ASN A N 1
ATOM 728 C CA . ASN A 1 88 ? -10.218 15.032 4.999 1.00 87.31 88 ASN A CA 1
ATOM 729 C C . ASN A 1 88 ? -9.541 14.870 6.3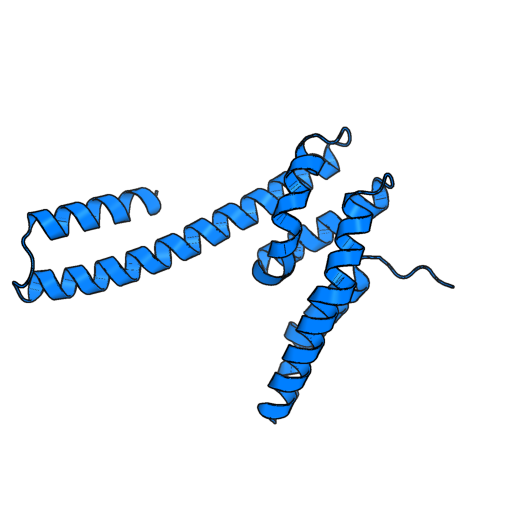66 1.00 87.31 88 ASN A C 1
ATOM 731 O O . ASN A 1 88 ? -9.460 15.823 7.140 1.00 87.31 88 ASN A O 1
ATOM 735 N N . LEU A 1 89 ? -8.950 13.700 6.616 1.00 91.19 89 LEU A N 1
ATOM 736 C CA . LEU A 1 89 ? -8.242 13.388 7.859 1.00 91.19 89 LEU A CA 1
ATOM 737 C C . LEU A 1 89 ? -6.955 14.205 8.044 1.00 91.19 89 LEU A C 1
ATOM 739 O O . LEU A 1 89 ? -6.563 14.482 9.175 1.00 91.19 89 LEU A O 1
ATOM 743 N N . LEU A 1 90 ? -6.318 14.658 6.959 1.00 91.25 90 LEU A N 1
ATOM 744 C CA . LEU A 1 90 ? -5.158 15.558 7.025 1.00 91.25 90 LEU A CA 1
ATOM 745 C C . LEU A 1 90 ? -5.502 16.953 7.570 1.00 91.25 90 LEU A C 1
ATOM 747 O O . LEU A 1 90 ? -4.617 17.653 8.057 1.00 91.25 90 LEU A O 1
ATOM 751 N N . LYS A 1 91 ? -6.775 17.358 7.511 1.00 91.00 91 LYS A N 1
ATOM 752 C CA . LYS A 1 91 ? -7.273 18.636 8.051 1.00 91.00 91 LYS A CA 1
ATOM 753 C C . LYS A 1 91 ? -7.898 18.479 9.441 1.00 91.00 91 LYS A C 1
ATOM 755 O O . LYS A 1 91 ? -8.491 19.421 9.964 1.00 91.00 91 LYS A O 1
ATOM 760 N N . HIS A 1 92 ? -7.798 17.288 10.029 1.00 91.94 92 HIS A N 1
ATOM 761 C CA . HIS A 1 92 ? -8.441 16.967 11.291 1.00 91.94 92 HIS A CA 1
ATOM 762 C C . HIS A 1 92 ? -7.780 17.699 12.474 1.00 91.94 92 HIS A C 1
ATOM 764 O O . HIS A 1 92 ? -6.569 17.913 12.498 1.00 91.94 92 HIS A O 1
ATOM 770 N N . LYS A 1 93 ? -8.559 18.059 13.505 1.00 90.88 93 LYS A N 1
ATOM 771 C CA . LYS A 1 93 ? -8.040 18.766 14.699 1.00 90.88 93 LYS A CA 1
ATOM 772 C C . LYS A 1 93 ? -7.098 17.895 15.540 1.00 90.88 93 LYS A C 1
ATOM 774 O O . LYS A 1 93 ? -6.184 18.395 16.193 1.00 90.88 93 LYS A O 1
ATOM 779 N N . ASN A 1 94 ? -7.333 16.584 15.544 1.00 94.19 94 ASN A N 1
ATOM 780 C CA . ASN A 1 94 ? -6.520 15.618 16.278 1.00 94.19 94 ASN A CA 1
ATOM 781 C C . ASN A 1 94 ? -5.198 15.333 15.544 1.00 94.19 94 ASN A C 1
ATOM 783 O O . ASN A 1 94 ? -5.190 14.718 14.478 1.00 94.19 94 ASN A O 1
ATOM 787 N N . LYS A 1 95 ? -4.071 15.712 16.160 1.00 95.19 95 LYS A N 1
ATOM 788 C CA . LYS A 1 95 ? -2.725 15.534 15.588 1.00 95.19 95 LYS A CA 1
ATOM 789 C C . LYS A 1 95 ? -2.386 14.077 15.267 1.00 95.19 95 LYS A C 1
ATOM 791 O O . LYS A 1 95 ? -1.739 13.828 14.257 1.00 95.19 95 LYS A O 1
ATOM 796 N N . LYS A 1 96 ? -2.825 13.115 16.087 1.00 95.44 96 LYS A N 1
ATOM 797 C CA . LYS A 1 96 ? -2.519 11.691 15.878 1.00 95.44 96 LYS A CA 1
ATOM 798 C C . LYS A 1 96 ? -3.193 11.161 14.611 1.00 95.44 96 LYS A C 1
ATOM 800 O O . LYS A 1 96 ? -2.550 10.454 13.841 1.00 95.44 96 LYS A O 1
ATOM 805 N N . ILE A 1 97 ? -4.441 11.564 14.364 1.00 94.75 97 ILE A N 1
ATOM 806 C CA . ILE A 1 97 ? -5.175 11.247 13.128 1.00 94.75 97 ILE A CA 1
ATOM 807 C C . ILE A 1 97 ? -4.438 11.808 11.910 1.00 94.75 97 ILE A C 1
ATOM 809 O O . ILE A 1 97 ? -4.175 11.067 10.965 1.00 94.75 97 ILE A O 1
ATOM 813 N N . VAL A 1 98 ? -4.026 13.079 11.964 1.00 96.19 98 VAL A N 1
ATOM 814 C CA . VAL A 1 98 ? -3.268 13.725 10.878 1.00 96.19 98 VAL A CA 1
ATOM 815 C C . VAL A 1 98 ? -1.958 12.983 10.601 1.00 96.19 98 VAL A C 1
ATOM 817 O O . VAL A 1 98 ? -1.650 12.686 9.448 1.00 96.19 98 VAL A O 1
ATOM 820 N N . THR A 1 99 ? -1.198 12.629 11.642 1.00 97.31 99 THR A N 1
ATOM 821 C CA . THR A 1 99 ? 0.058 11.878 11.496 1.00 97.31 99 THR A CA 1
ATOM 822 C C . THR A 1 99 ? -0.165 10.514 10.845 1.00 97.31 99 THR A C 1
ATOM 824 O O . THR A 1 99 ? 0.554 10.163 9.909 1.00 97.31 99 THR A O 1
ATOM 827 N N . LEU A 1 100 ? -1.168 9.756 11.293 1.00 96.19 100 LEU A N 1
ATOM 828 C CA . LEU A 1 100 ? -1.478 8.449 10.712 1.00 96.19 100 LEU A CA 1
ATOM 829 C C . LEU A 1 100 ? -1.925 8.579 9.250 1.00 96.19 100 LEU A C 1
ATOM 831 O O . LEU A 1 100 ? -1.409 7.873 8.384 1.00 96.19 100 LEU A O 1
ATOM 835 N N . ALA A 1 101 ? -2.811 9.531 8.945 1.00 95.31 101 ALA A N 1
ATOM 836 C CA . ALA A 1 101 ? -3.256 9.800 7.580 1.00 95.31 101 ALA A CA 1
ATOM 837 C C . ALA A 1 101 ? -2.089 10.194 6.658 1.00 95.31 101 ALA A C 1
ATOM 839 O O . ALA A 1 101 ? -2.013 9.730 5.514 1.00 95.31 101 ALA A O 1
ATOM 840 N N . GLN A 1 102 ? -1.135 10.985 7.159 1.00 96.44 102 GLN A N 1
ATOM 841 C CA . GLN A 1 102 ? 0.076 11.344 6.423 1.00 96.44 102 GLN A CA 1
ATOM 842 C C . GLN A 1 102 ? 0.976 10.128 6.177 1.00 96.44 102 GLN A C 1
ATOM 844 O O . GLN A 1 102 ? 1.465 9.943 5.062 1.00 96.44 102 GLN A O 1
ATOM 849 N N . ASN A 1 103 ? 1.171 9.270 7.181 1.00 96.56 103 ASN A N 1
ATOM 850 C CA . ASN A 1 103 ? 1.964 8.048 7.043 1.00 96.56 103 ASN A CA 1
ATOM 851 C C . ASN A 1 103 ? 1.372 7.104 5.992 1.00 96.56 103 ASN A C 1
ATOM 853 O O . ASN A 1 103 ? 2.096 6.619 5.119 1.00 96.56 103 ASN A O 1
ATOM 857 N N . ILE A 1 104 ? 0.055 6.891 6.025 1.00 94.94 104 ILE A N 1
ATOM 858 C CA . ILE A 1 104 ? -0.645 6.057 5.040 1.00 94.94 104 ILE A CA 1
ATOM 859 C C . ILE A 1 104 ? -0.523 6.679 3.640 1.00 94.94 104 ILE A C 1
ATOM 861 O O . ILE A 1 104 ? -0.185 5.982 2.681 1.00 94.94 104 ILE A O 1
ATOM 865 N N . SER A 1 105 ? -0.716 7.996 3.515 1.00 94.75 105 SER A N 1
ATOM 866 C CA . SER A 1 105 ? -0.551 8.718 2.244 1.00 94.75 105 SER A CA 1
ATOM 867 C C . SER A 1 105 ? 0.860 8.554 1.674 1.00 94.75 105 SER A C 1
ATOM 869 O O . SER A 1 105 ? 1.031 8.261 0.490 1.00 94.75 105 SER A O 1
ATOM 871 N N . ASN A 1 106 ? 1.883 8.649 2.526 1.00 94.88 106 ASN A N 1
ATOM 872 C CA . ASN A 1 106 ? 3.274 8.430 2.139 1.00 94.88 106 ASN A CA 1
ATOM 873 C C . ASN A 1 106 ? 3.517 6.990 1.662 1.00 94.88 106 ASN A C 1
ATOM 875 O O . ASN A 1 106 ? 4.274 6.782 0.711 1.00 94.88 106 ASN A O 1
ATOM 879 N N . ASN A 1 107 ? 2.876 5.994 2.281 1.00 94.69 107 ASN A N 1
ATOM 880 C CA . ASN A 1 107 ? 2.965 4.601 1.837 1.00 94.69 107 ASN A CA 1
ATOM 881 C C . ASN A 1 107 ? 2.348 4.417 0.443 1.00 94.69 107 ASN A C 1
ATOM 883 O O . ASN A 1 107 ? 2.957 3.748 -0.395 1.00 94.69 107 ASN A O 1
ATOM 887 N N . PHE A 1 108 ? 1.214 5.069 0.149 1.00 93.69 108 PHE A N 1
ATOM 888 C CA . PHE A 1 108 ? 0.644 5.077 -1.204 1.00 93.69 108 PHE A CA 1
ATOM 889 C C . PHE A 1 108 ? 1.606 5.691 -2.222 1.00 93.69 108 PHE A C 1
ATOM 891 O O . PHE A 1 108 ? 1.891 5.061 -3.239 1.00 93.69 108 PHE A O 1
ATOM 898 N N . THR A 1 109 ? 2.176 6.863 -1.933 1.00 92.50 109 THR A N 1
ATOM 899 C CA . THR A 1 109 ? 3.132 7.529 -2.833 1.00 92.50 109 THR A CA 1
ATOM 900 C C . THR A 1 109 ? 4.372 6.671 -3.090 1.00 92.50 109 THR A C 1
ATOM 902 O O . THR A 1 109 ? 4.809 6.528 -4.233 1.00 92.50 109 THR A O 1
ATOM 905 N N . LYS A 1 110 ? 4.927 6.035 -2.049 1.00 91.62 110 LYS A N 1
ATOM 906 C CA . LYS A 1 110 ? 6.066 5.109 -2.184 1.00 91.62 110 LYS A CA 1
ATOM 907 C C . LYS A 1 110 ? 5.721 3.906 -3.062 1.00 91.62 110 LYS A C 1
ATOM 909 O O . LYS A 1 110 ? 6.535 3.503 -3.896 1.00 91.62 110 LYS A O 1
ATOM 914 N N . ALA A 1 111 ? 4.532 3.332 -2.891 1.00 91.44 111 ALA A N 1
ATOM 915 C CA . ALA A 1 111 ? 4.079 2.204 -3.695 1.00 91.44 111 ALA A CA 1
ATOM 916 C C . ALA A 1 111 ? 3.859 2.587 -5.167 1.00 91.44 111 ALA A C 1
ATOM 918 O O . ALA A 1 111 ? 4.313 1.862 -6.058 1.00 91.44 111 ALA A O 1
ATOM 919 N N . ASP A 1 112 ? 3.231 3.737 -5.423 1.00 91.00 112 ASP A N 1
ATOM 920 C CA . ASP A 1 112 ? 2.999 4.259 -6.772 1.00 91.00 112 ASP A CA 1
ATOM 921 C C . ASP A 1 112 ? 4.342 4.528 -7.481 1.00 91.00 112 ASP A C 1
ATOM 923 O O . ASP A 1 112 ? 4.566 4.027 -8.588 1.00 91.00 112 ASP A O 1
ATOM 927 N N . ARG A 1 113 ? 5.303 5.168 -6.793 1.00 90.50 113 ARG A N 1
ATOM 928 C CA . ARG A 1 113 ? 6.672 5.386 -7.299 1.00 90.50 113 ARG A CA 1
ATOM 929 C C . ARG A 1 113 ? 7.395 4.073 -7.608 1.00 90.50 113 ARG A C 1
ATOM 931 O O . ARG A 1 113 ? 8.029 3.944 -8.654 1.00 90.50 113 ARG A O 1
ATOM 938 N N . LYS A 1 114 ? 7.288 3.062 -6.737 1.00 89.94 114 LYS A N 1
ATOM 939 C CA . LYS A 1 114 ? 7.890 1.734 -6.968 1.00 89.94 114 LYS A CA 1
ATOM 940 C C . LYS A 1 114 ? 7.306 1.061 -8.215 1.00 89.94 114 LYS A C 1
ATOM 942 O O . LYS A 1 114 ? 8.053 0.459 -8.990 1.00 89.94 114 LYS A O 1
ATOM 947 N N . LYS A 1 115 ? 5.991 1.172 -8.424 1.00 89.94 115 LYS A N 1
ATOM 948 C CA . LYS A 1 115 ? 5.297 0.623 -9.599 1.00 89.94 115 LYS A CA 1
ATOM 949 C C . LYS A 1 115 ? 5.718 1.335 -10.883 1.00 89.94 115 LYS A C 1
ATOM 951 O O . LYS A 1 115 ? 5.964 0.673 -11.890 1.00 89.94 115 LYS A O 1
ATOM 956 N N . GLU A 1 116 ? 5.837 2.658 -10.850 1.00 90.12 116 GLU A N 1
ATOM 957 C CA . GLU A 1 116 ? 6.316 3.448 -11.985 1.00 90.12 116 GLU A CA 1
ATOM 958 C C . GLU A 1 116 ? 7.773 3.120 -12.334 1.00 90.12 116 GLU A C 1
ATOM 960 O O . GLU A 1 116 ? 8.086 2.835 -13.491 1.00 90.12 116 GLU A O 1
ATOM 965 N N . LEU A 1 117 ? 8.649 3.042 -11.329 1.00 90.12 117 LEU A N 1
ATOM 966 C CA . LEU A 1 117 ? 10.049 2.672 -11.521 1.00 90.12 117 LEU A CA 1
ATOM 967 C C . LEU A 1 117 ? 10.182 1.278 -12.144 1.00 90.12 117 LEU A C 1
ATOM 969 O O . LEU A 1 117 ? 10.985 1.084 -13.053 1.00 90.12 117 LEU A O 1
ATOM 973 N N . ALA A 1 118 ? 9.374 0.307 -11.707 1.00 90.81 118 ALA A N 1
ATOM 974 C CA . ALA A 1 118 ? 9.342 -1.025 -12.307 1.00 90.81 118 ALA A CA 1
ATOM 975 C C . ALA A 1 118 ? 8.937 -0.995 -13.793 1.00 90.81 118 ALA A C 1
ATOM 977 O O . ALA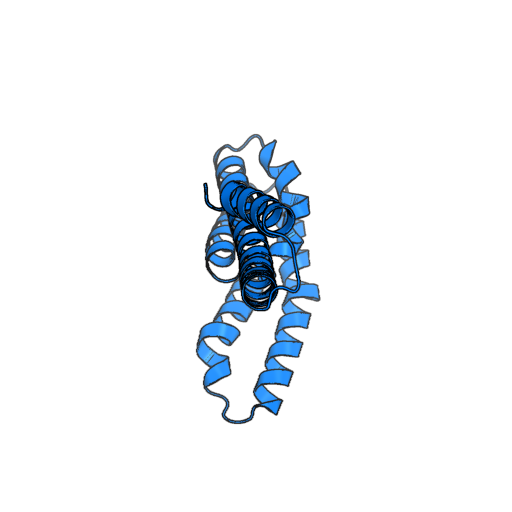 A 1 118 ? 9.546 -1.703 -14.595 1.00 90.81 118 ALA A O 1
ATOM 978 N N . LYS A 1 119 ? 7.959 -0.161 -14.180 1.00 90.88 119 LYS A N 1
ATOM 979 C CA . LYS A 1 119 ? 7.589 0.027 -15.594 1.00 90.88 119 LYS A CA 1
ATOM 980 C C . LYS A 1 119 ? 8.741 0.635 -16.393 1.00 90.88 119 LYS A C 1
ATOM 982 O O . LYS A 1 119 ? 9.117 0.080 -17.421 1.00 90.88 119 LYS A O 1
ATOM 987 N N . LYS A 1 120 ? 9.351 1.717 -15.895 1.00 89.00 120 LYS A N 1
ATOM 988 C CA . LYS A 1 120 ? 10.476 2.367 -16.584 1.00 89.00 120 LYS A CA 1
ATOM 989 C C . LYS A 1 120 ? 11.706 1.468 -16.693 1.00 89.00 120 LYS A C 1
ATOM 991 O O . LYS A 1 120 ? 12.378 1.509 -17.713 1.00 89.00 120 LYS A O 1
ATOM 996 N N . ARG A 1 121 ? 11.974 0.606 -15.703 1.00 89.25 121 ARG A N 1
ATOM 997 C CA . ARG A 1 121 ? 13.041 -0.409 -15.789 1.00 89.25 121 ARG A CA 1
ATOM 998 C C . ARG A 1 121 ? 12.829 -1.371 -16.951 1.00 89.25 121 ARG A C 1
ATOM 1000 O O . ARG A 1 121 ? 13.784 -1.647 -17.665 1.00 89.25 121 ARG A O 1
ATOM 1007 N N . LYS A 1 122 ? 11.600 -1.859 -17.148 1.00 92.31 122 LYS A N 1
ATOM 1008 C CA . LYS A 1 122 ? 11.278 -2.743 -18.280 1.00 92.31 122 LYS A CA 1
ATOM 1009 C C . LYS A 1 122 ? 11.489 -2.033 -19.616 1.00 92.31 122 LYS A C 1
ATOM 1011 O O . LYS A 1 122 ? 12.205 -2.552 -20.461 1.00 92.31 122 LYS A O 1
ATOM 1016 N N . ILE A 1 123 ? 10.969 -0.811 -19.745 1.00 90.56 123 ILE A N 1
ATOM 1017 C CA . ILE A 1 123 ? 11.153 0.018 -20.947 1.00 90.56 123 ILE A CA 1
ATOM 1018 C C . ILE A 1 123 ? 12.644 0.260 -21.216 1.00 90.56 123 ILE A C 1
ATOM 1020 O O . ILE A 1 123 ? 13.098 0.130 -22.346 1.00 90.56 123 ILE A O 1
ATOM 1024 N N . MET A 1 124 ? 13.425 0.569 -20.179 1.00 91.56 124 MET A N 1
ATOM 1025 C CA . MET A 1 124 ? 14.865 0.793 -20.302 1.00 91.56 124 MET A CA 1
ATOM 1026 C C . MET A 1 124 ? 15.599 -0.463 -20.792 1.00 91.56 124 MET A C 1
ATOM 1028 O O . MET A 1 124 ? 16.444 -0.362 -21.674 1.00 91.56 124 MET A O 1
ATOM 1032 N N . GLN A 1 125 ? 15.254 -1.641 -20.261 1.00 91.44 125 GLN A N 1
ATOM 1033 C CA . GLN A 1 125 ? 15.824 -2.921 -20.701 1.00 91.44 125 GLN A CA 1
ATOM 1034 C C . GLN A 1 125 ? 15.474 -3.242 -22.160 1.00 91.44 125 GLN A C 1
ATOM 1036 O O . GLN A 1 125 ? 16.303 -3.780 -22.890 1.00 91.44 125 GLN A O 1
ATOM 1041 N N . GLU A 1 126 ? 14.253 -2.932 -22.594 1.00 93.06 126 GLU A N 1
ATOM 1042 C CA . GLU A 1 126 ? 13.825 -3.104 -23.987 1.00 93.06 126 GLU A CA 1
ATOM 1043 C C . GLU A 1 126 ? 14.567 -2.138 -24.916 1.00 93.06 126 GLU A C 1
ATOM 1045 O O . GLU A 1 126 ? 15.167 -2.571 -25.899 1.00 93.06 126 GLU A O 1
ATOM 1050 N N . LYS A 1 127 ? 14.630 -0.852 -24.556 1.00 90.56 127 LYS A N 1
ATOM 1051 C CA . LYS A 1 127 ? 15.343 0.179 -25.322 1.00 90.56 127 LYS A CA 1
ATOM 1052 C C . LYS A 1 127 ? 16.848 -0.075 -25.396 1.00 90.56 127 LYS A C 1
ATOM 1054 O O . LYS A 1 127 ? 17.463 0.186 -26.423 1.00 90.56 127 LYS A O 1
ATOM 1059 N N . GLU A 1 128 ? 17.449 -0.636 -24.351 1.00 91.31 128 GLU A N 1
ATOM 1060 C CA . GLU A 1 128 ? 18.849 -1.069 -24.376 1.00 91.31 128 GLU A CA 1
ATOM 1061 C C . GLU A 1 128 ? 19.086 -2.193 -25.389 1.00 91.31 128 GLU A C 1
ATOM 1063 O O . GLU A 1 128 ? 20.032 -2.120 -26.172 1.00 91.31 128 GLU A O 1
ATOM 1068 N N . LYS A 1 129 ? 18.191 -3.187 -25.456 1.00 93.94 129 LYS A N 1
ATOM 1069 C CA . LYS A 1 129 ? 18.258 -4.237 -26.486 1.00 93.94 129 LYS A CA 1
ATOM 1070 C C . LYS A 1 129 ? 18.095 -3.666 -27.895 1.00 93.94 129 LYS A C 1
ATOM 1072 O O . LYS A 1 129 ? 18.812 -4.081 -28.800 1.00 93.94 129 LYS A O 1
ATOM 1077 N N . GLU A 1 130 ? 17.167 -2.730 -28.088 1.00 93.06 130 GLU A N 1
ATOM 1078 C CA . GLU A 1 130 ? 16.955 -2.065 -29.379 1.00 93.06 130 GLU A CA 1
ATOM 1079 C C . GLU A 1 130 ? 18.182 -1.261 -29.819 1.00 93.06 130 GLU A C 1
ATOM 1081 O O . GLU A 1 130 ? 18.571 -1.336 -30.984 1.00 93.06 130 GLU A O 1
ATOM 1086 N N . PHE A 1 131 ? 18.821 -0.541 -28.893 1.00 92.31 131 PHE A N 1
ATOM 1087 C CA . PHE A 1 131 ? 20.021 0.244 -29.175 1.00 92.31 131 PHE A CA 1
ATOM 1088 C C . PHE A 1 131 ? 21.199 -0.650 -29.568 1.00 92.31 131 PHE A C 1
ATOM 1090 O O . PHE A 1 131 ? 21.833 -0.415 -30.594 1.00 92.31 131 PHE A O 1
ATOM 1097 N N . LEU A 1 132 ? 21.446 -1.723 -28.808 1.00 92.88 132 LEU A N 1
ATOM 1098 C CA . LEU A 1 132 ? 22.502 -2.696 -29.115 1.00 92.88 132 LEU A CA 1
ATOM 1099 C C . LEU A 1 132 ? 22.267 -3.424 -30.447 1.00 92.88 132 LEU A C 1
ATOM 1101 O O . LEU A 1 132 ? 23.222 -3.797 -31.120 1.00 92.88 132 LEU A O 1
ATOM 1105 N N . ALA A 1 133 ? 21.006 -3.600 -30.846 1.00 94.44 133 ALA A N 1
ATOM 1106 C CA . ALA A 1 133 ? 20.632 -4.149 -32.147 1.00 94.44 133 ALA A CA 1
ATOM 1107 C C . ALA A 1 133 ? 20.674 -3.114 -33.292 1.00 94.44 133 ALA A C 1
ATOM 1109 O O . ALA A 1 133 ? 20.300 -3.450 -34.415 1.00 94.44 133 ALA 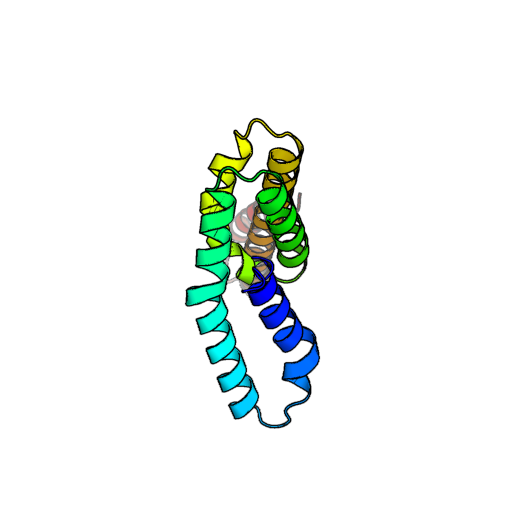A O 1
ATOM 1110 N N . GLY A 1 134 ? 21.065 -1.862 -33.021 1.00 91.81 134 GLY A N 1
ATOM 1111 C CA . GLY A 1 134 ? 21.111 -0.777 -34.005 1.00 91.81 134 GLY A CA 1
ATOM 1112 C C . GLY A 1 134 ? 19.738 -0.284 -34.475 1.00 91.81 134 GLY A C 1
ATOM 1113 O O . GLY A 1 134 ? 19.649 0.378 -35.504 1.00 91.81 134 GLY A O 1
ATOM 1114 N N . LYS A 1 135 ? 18.657 -0.618 -33.755 1.00 93.31 135 LYS A N 1
ATOM 1115 C CA . LYS A 1 135 ? 17.271 -0.285 -34.133 1.00 93.31 135 LYS A CA 1
ATOM 1116 C C . LYS A 1 135 ? 16.836 1.117 -33.705 1.00 93.31 135 LYS A C 1
ATOM 1118 O O . LYS A 1 135 ? 15.866 1.628 -34.254 1.00 93.31 135 LYS A O 1
ATOM 1123 N N . ILE A 1 136 ? 17.523 1.719 -32.734 1.00 92.44 136 ILE A N 1
ATOM 1124 C CA . ILE A 1 136 ? 17.279 3.091 -32.265 1.00 92.44 136 ILE A CA 1
ATOM 1125 C C . ILE A 1 136 ? 18.588 3.880 -32.208 1.00 92.44 136 ILE A C 1
ATOM 1127 O O . ILE A 1 136 ? 19.668 3.297 -32.082 1.00 92.44 136 ILE A O 1
ATOM 1131 N N . SER A 1 137 ? 18.497 5.209 -32.276 1.00 91.69 137 SER A N 1
ATOM 1132 C CA . SER A 1 137 ? 19.665 6.092 -32.205 1.00 91.69 137 SER A CA 1
ATOM 1133 C C . SER A 1 137 ? 20.182 6.265 -30.770 1.00 91.69 137 SER A C 1
ATOM 1135 O O . SER A 1 137 ? 19.460 6.067 -29.787 1.00 91.69 137 SER A O 1
ATOM 1137 N N . GLY A 1 138 ? 21.442 6.693 -30.638 1.00 88.06 138 GLY A N 1
ATOM 1138 C CA . GLY A 1 138 ? 22.035 7.021 -29.335 1.00 88.06 138 GLY A CA 1
ATOM 1139 C C . GLY A 1 138 ? 21.324 8.175 -28.622 1.00 88.06 138 GLY A C 1
ATOM 1140 O O . GLY A 1 138 ? 21.222 8.163 -27.397 1.00 88.06 138 GLY A O 1
ATOM 1141 N N . GLU A 1 139 ? 20.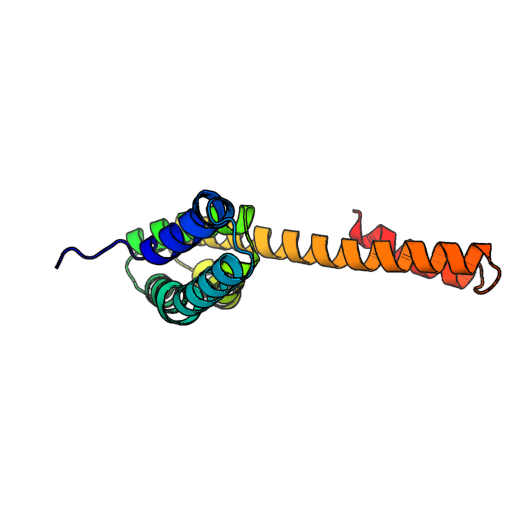771 9.132 -29.371 1.00 89.62 139 GLU A N 1
ATOM 1142 C CA . GLU A 1 139 ? 19.966 10.230 -28.821 1.00 89.62 139 GLU A CA 1
ATOM 1143 C C . GLU A 1 139 ? 18.645 9.731 -28.228 1.00 89.62 139 GLU A C 1
ATOM 1145 O O . GLU A 1 139 ? 18.263 10.137 -27.126 1.00 89.62 139 GLU A O 1
ATOM 1150 N N . GLU A 1 140 ? 17.963 8.810 -28.918 1.00 87.50 140 GLU A N 1
ATOM 1151 C CA . GLU A 1 140 ? 16.720 8.218 -28.425 1.00 87.50 140 GLU A CA 1
ATOM 1152 C C . GLU A 1 140 ? 16.966 7.415 -27.140 1.00 87.50 140 GLU A C 1
ATOM 1154 O O . GLU A 1 140 ? 16.252 7.596 -26.150 1.00 87.50 140 GLU A O 1
ATOM 1159 N N . TYR A 1 141 ? 18.033 6.609 -27.112 1.00 89.38 141 TYR A N 1
ATOM 1160 C CA . TYR A 1 141 ? 18.456 5.880 -25.917 1.00 89.38 141 TYR A CA 1
ATOM 1161 C C . TYR A 1 141 ? 18.826 6.822 -24.755 1.00 89.38 141 TYR A C 1
ATOM 1163 O O . TYR A 1 141 ? 18.398 6.611 -23.615 1.00 89.38 141 TYR A O 1
ATOM 1171 N N . ALA A 1 142 ? 19.586 7.891 -25.024 1.00 89.19 142 ALA A N 1
ATOM 1172 C CA . ALA A 1 142 ? 20.005 8.858 -24.009 1.00 89.19 142 ALA A CA 1
ATOM 1173 C C . ALA A 1 142 ? 18.811 9.584 -23.366 1.00 89.19 142 ALA A C 1
ATOM 1175 O O . ALA A 1 142 ? 18.792 9.777 -22.145 1.00 89.19 142 ALA A O 1
ATOM 1176 N N . ARG A 1 143 ? 17.785 9.930 -24.157 1.00 89.75 143 ARG A N 1
ATOM 1177 C CA . ARG A 1 143 ? 16.545 10.540 -23.655 1.00 89.75 143 ARG A CA 1
ATOM 1178 C C . ARG A 1 143 ? 15.812 9.607 -22.691 1.00 89.75 143 ARG A C 1
ATOM 1180 O O . ARG A 1 143 ? 15.518 10.009 -21.565 1.00 89.75 143 ARG A O 1
ATOM 1187 N N . THR A 1 144 ? 15.594 8.349 -23.079 1.00 86.69 144 THR A N 1
ATOM 1188 C CA . THR A 1 144 ? 14.945 7.354 -22.208 1.00 86.69 144 THR A CA 1
ATOM 1189 C C . THR A 1 144 ? 15.746 7.112 -20.927 1.00 86.69 144 THR A C 1
ATOM 1191 O O . THR A 1 144 ? 15.176 7.021 -19.837 1.00 86.69 144 THR A O 1
ATOM 1194 N N . ARG A 1 145 ? 17.080 7.077 -21.020 1.00 87.44 145 ARG A N 1
ATOM 1195 C CA . ARG A 1 145 ? 17.957 6.920 -19.854 1.00 87.44 145 ARG A CA 1
ATOM 1196 C C . ARG A 1 145 ? 17.850 8.094 -18.882 1.00 87.44 145 ARG A C 1
ATOM 1198 O O . ARG A 1 145 ? 17.789 7.867 -17.674 1.00 87.44 145 ARG A O 1
ATOM 1205 N N . LYS A 1 146 ? 17.778 9.331 -19.380 1.00 88.56 146 LYS A N 1
ATOM 1206 C CA . LYS A 1 146 ? 17.577 10.527 -18.545 1.00 88.56 146 LYS A CA 1
ATOM 1207 C C . LYS A 1 146 ? 16.254 10.459 -17.776 1.00 88.56 146 LYS A C 1
ATOM 1209 O O . LYS A 1 146 ? 16.241 10.682 -16.571 1.00 88.56 146 LYS A O 1
ATOM 1214 N N . GLU A 1 147 ? 15.164 10.073 -18.437 1.00 83.44 147 GLU A N 1
ATOM 1215 C CA . GLU A 1 147 ? 13.839 9.914 -17.810 1.00 83.44 147 GLU A CA 1
ATOM 1216 C C . GLU A 1 147 ? 13.748 8.764 -16.796 1.00 83.44 147 GLU A C 1
ATOM 1218 O O . GLU A 1 147 ? 12.871 8.763 -15.925 1.00 83.44 147 GLU A O 1
ATOM 1223 N N . TYR A 1 148 ? 14.602 7.749 -16.931 1.00 83.56 148 TYR A N 1
ATOM 1224 C CA . TYR A 1 148 ? 14.720 6.674 -15.952 1.00 83.56 148 TYR A CA 1
ATOM 1225 C C . TYR A 1 148 ? 15.455 7.139 -14.687 1.00 83.56 148 TYR A C 1
ATOM 1227 O O . TYR A 1 148 ? 15.052 6.791 -13.574 1.00 83.56 148 TYR A O 1
ATOM 1235 N N . LEU A 1 149 ? 16.513 7.940 -14.846 1.00 84.25 149 LEU A N 1
ATOM 1236 C CA . LEU A 1 149 ? 17.338 8.417 -13.734 1.00 84.25 149 LEU A CA 1
ATOM 1237 C C . LEU A 1 149 ? 16.582 9.370 -12.800 1.00 84.25 149 LEU A C 1
ATOM 1239 O O . LEU A 1 149 ? 16.746 9.254 -11.589 1.00 84.25 149 LEU A O 1
ATOM 1243 N N . THR A 1 150 ? 15.677 10.202 -13.324 1.00 81.25 150 THR A N 1
ATOM 1244 C CA . THR A 1 150 ? 14.876 11.146 -12.517 1.00 81.25 150 THR A CA 1
ATOM 1245 C C . THR A 1 150 ? 13.944 10.488 -11.495 1.00 81.25 150 THR A C 1
ATOM 1247 O O . THR A 1 150 ? 13.492 11.153 -10.573 1.00 81.25 150 THR A O 1
ATOM 1250 N N . LEU A 1 151 ? 13.633 9.194 -11.634 1.00 68.56 151 LEU A N 1
ATOM 1251 C CA . LEU A 1 151 ? 12.812 8.446 -10.667 1.00 68.56 151 LEU A CA 1
ATOM 1252 C C . LEU A 1 151 ? 13.635 7.608 -9.687 1.00 68.56 151 LEU A C 1
ATOM 1254 O O . LEU A 1 151 ? 13.081 7.077 -8.715 1.00 68.56 151 LEU A O 1
ATOM 1258 N N . LYS A 1 152 ? 14.932 7.430 -9.960 1.00 67.31 152 LYS A N 1
ATOM 1259 C CA . LYS A 1 152 ? 15.844 6.648 -9.120 1.00 67.31 152 LYS A CA 1
ATOM 1260 C C . LYS A 1 152 ? 16.330 7.455 -7.908 1.00 67.31 152 LYS A C 1
ATOM 1262 O O . LYS A 1 152 ? 16.589 6.834 -6.881 1.00 67.31 152 LYS A O 1
ATOM 1267 N N . GLU A 1 153 ? 16.405 8.780 -8.038 1.00 56.44 153 GLU A N 1
ATOM 1268 C CA . GLU A 1 153 ? 16.677 9.769 -6.973 1.00 56.44 153 GLU A CA 1
ATOM 1269 C C . GLU A 1 153 ? 15.420 10.047 -6.147 1.00 56.44 153 GLU A C 1
ATOM 1271 O O . GLU A 1 153 ? 15.358 9.683 -4.952 1.00 56.44 153 GLU A O 1
#

Sequence (153 aa):
MQEWPVELPLIFIEYIREKQIEKYEDAKVKKEISTYLNEILKDVAIPRLISVLEGDNNEETISALQRIEELSKKNIEMTRPIKPYLNNLLKHKNKKIVTLAQNISNNFTKADRKKELAKKRKIMQEKEKEFLAGKISGEEYARTRKEYLTLKE

pLDDT: mean 87.63, std 7.72, range [41.91, 97.31]

Radius of gyration: 20.95 Å; chains: 1; bounding box: 47×47×56 Å

Foldseek 3Di:
DPPPQLCVLVVVLVCCVPPPLVVDPDPVVSVVSPVVSVCCLPVRNLVSLLVQLVDPDPVSLLVSLVVLLVCLQVPVPSSVSCLVSLVVQCVDPDPSSNVSSVSSNVSVVVVVLVVVLVVLVVVLVVVVVCVVVVNDDPVVNVVSVVVNVVSVD